Protein AF-A0A7M3ZQE1-F1 (afdb_monomer_lite)

Sequence (105 aa):
MDETTLRAAMAAGSGTNQSATQPSWDTSHKEIPGLDQARPVSTPNMVDKGRFRFEYDPTREAKERREQVQQAILCPACGVALGIPDVRPIKVTCPACLFETTYTN

pLDDT: mean 75.22, std 12.41, range [44.94, 92.62]

Structure (mmCIF, N/CA/C/O backbone):
data_AF-A0A7M3ZQE1-F1
#
_entry.id   AF-A0A7M3ZQE1-F1
#
loop_
_atom_site.group_PDB
_atom_site.id
_atom_site.type_symbol
_atom_site.label_atom_id
_atom_site.label_alt_id
_atom_site.label_comp_id
_atom_site.label_asym_id
_atom_site.label_entity_id
_atom_site.label_seq_id
_atom_site.pdbx_PDB_ins_code
_atom_site.Cartn_x
_atom_site.Cartn_y
_atom_site.Cartn_z
_atom_site.occupancy
_atom_site.B_iso_or_equiv
_atom_site.auth_seq_id
_atom_site.auth_comp_id
_atom_site.auth_asym_id
_atom_site.auth_atom_id
_atom_site.pdbx_PDB_model_num
ATOM 1 N N . MET A 1 1 ? 73.431 -18.444 -26.270 1.00 50.62 1 MET A N 1
ATOM 2 C CA . MET A 1 1 ? 71.977 -18.247 -26.102 1.00 50.62 1 MET A CA 1
ATOM 3 C C . MET A 1 1 ? 71.791 -16.766 -25.847 1.00 50.62 1 MET A C 1
ATOM 5 O O . MET A 1 1 ? 72.127 -16.314 -24.764 1.00 50.62 1 MET A O 1
ATOM 9 N N . ASP A 1 2 ? 71.455 -16.017 -26.892 1.00 61.69 2 ASP A N 1
ATOM 10 C CA . ASP A 1 2 ? 71.486 -14.553 -26.904 1.00 61.69 2 ASP A CA 1
ATOM 11 C C . ASP A 1 2 ? 70.156 -13.971 -26.383 1.00 61.69 2 ASP A C 1
ATOM 13 O O . ASP A 1 2 ? 69.083 -14.460 -26.745 1.00 61.69 2 ASP A O 1
ATOM 17 N N . GLU A 1 3 ? 70.224 -12.959 -25.508 1.00 61.22 3 GLU A N 1
ATOM 18 C CA . GLU A 1 3 ? 69.077 -12.301 -24.848 1.00 61.22 3 GLU A CA 1
ATOM 19 C C . GLU A 1 3 ? 68.049 -11.762 -25.861 1.00 61.22 3 GLU A C 1
ATOM 21 O O . GLU A 1 3 ? 66.841 -11.734 -25.597 1.00 61.22 3 GLU A O 1
ATOM 26 N N . THR A 1 4 ? 68.514 -11.406 -27.060 1.00 71.38 4 THR A N 1
ATOM 27 C CA . THR A 1 4 ? 67.689 -10.883 -28.152 1.00 71.38 4 THR A CA 1
ATOM 28 C C . THR A 1 4 ? 66.710 -11.934 -28.681 1.00 71.38 4 THR A C 1
ATOM 30 O O . THR A 1 4 ? 65.571 -11.612 -29.027 1.00 71.38 4 THR A O 1
ATOM 33 N N . THR A 1 5 ? 67.092 -13.215 -28.651 1.00 71.25 5 THR A N 1
ATOM 34 C CA . THR A 1 5 ? 66.216 -14.328 -29.041 1.00 71.25 5 THR A CA 1
ATOM 35 C C . THR A 1 5 ? 65.088 -14.547 -28.026 1.00 71.25 5 THR A C 1
ATOM 37 O O . THR A 1 5 ? 63.977 -14.911 -28.412 1.00 71.25 5 THR A O 1
ATOM 40 N N . LEU A 1 6 ? 65.324 -14.272 -26.736 1.00 68.62 6 LEU A N 1
ATOM 41 C CA . LEU A 1 6 ? 64.308 -14.437 -25.690 1.00 68.62 6 LEU A CA 1
ATOM 42 C C . LEU A 1 6 ? 63.230 -13.338 -25.744 1.00 68.62 6 LEU A C 1
ATOM 44 O O . LEU A 1 6 ? 62.053 -13.616 -25.519 1.00 68.62 6 LEU A O 1
ATOM 48 N N . ARG A 1 7 ? 63.606 -12.099 -26.095 1.00 68.06 7 ARG A N 1
ATOM 49 C CA . ARG A 1 7 ? 62.649 -10.989 -26.281 1.00 68.06 7 ARG A CA 1
ATOM 50 C C . ARG A 1 7 ? 61.784 -11.147 -27.534 1.00 68.06 7 ARG A C 1
ATOM 52 O O . ARG A 1 7 ? 60.600 -10.819 -27.486 1.00 68.06 7 ARG A O 1
ATOM 59 N N . ALA A 1 8 ? 62.330 -11.694 -28.622 1.00 63.25 8 ALA A N 1
ATOM 60 C CA . ALA A 1 8 ? 61.563 -11.956 -29.843 1.00 63.25 8 ALA A CA 1
ATOM 61 C C . ALA A 1 8 ? 60.448 -12.999 -29.624 1.00 63.25 8 ALA A C 1
ATOM 63 O O . ALA A 1 8 ? 59.352 -12.859 -30.165 1.00 63.25 8 ALA A O 1
ATOM 64 N N . ALA A 1 9 ? 60.689 -13.996 -28.765 1.00 62.31 9 ALA A N 1
ATOM 65 C CA . ALA A 1 9 ? 59.695 -15.013 -28.429 1.00 62.31 9 ALA A CA 1
ATOM 66 C C . ALA A 1 9 ? 58.502 -14.460 -27.621 1.00 62.31 9 ALA A C 1
ATOM 68 O O . ALA A 1 9 ? 57.393 -14.969 -27.764 1.00 62.31 9 ALA A O 1
ATOM 69 N N . MET A 1 10 ? 58.688 -13.401 -26.818 1.00 62.75 10 MET A N 1
ATOM 70 C CA . MET A 1 10 ? 57.590 -12.781 -26.054 1.00 62.75 10 MET A CA 1
ATOM 71 C C . MET A 1 10 ? 56.762 -11.774 -26.870 1.00 62.75 10 MET A C 1
ATOM 73 O O . MET A 1 10 ? 55.601 -11.545 -26.545 1.00 62.75 10 MET A O 1
ATOM 77 N N . ALA A 1 11 ? 57.314 -11.201 -27.946 1.00 61.03 11 ALA A N 1
ATOM 78 C CA . ALA A 1 11 ? 56.581 -10.292 -28.836 1.00 61.03 11 ALA A CA 1
ATOM 79 C C . ALA A 1 11 ? 55.678 -11.025 -29.851 1.00 61.03 11 ALA A C 1
ATOM 81 O O . ALA A 1 11 ? 54.718 -10.447 -30.351 1.00 61.03 11 ALA A O 1
ATOM 82 N N . ALA A 1 12 ? 55.940 -12.310 -30.122 1.00 52.91 12 ALA A N 1
ATOM 83 C CA . ALA A 1 12 ? 55.106 -13.146 -30.992 1.00 52.91 12 ALA A CA 1
ATOM 84 C C . ALA A 1 12 ? 53.822 -13.666 -30.307 1.00 52.91 12 ALA A C 1
ATOM 86 O O . ALA A 1 12 ? 53.017 -14.355 -30.930 1.00 52.91 12 ALA A O 1
ATOM 87 N N . GLY A 1 13 ? 53.612 -13.329 -29.030 1.00 55.53 13 GLY A N 1
ATOM 88 C CA . GLY A 1 13 ? 52.445 -13.717 -28.244 1.00 55.53 13 GLY A CA 1
ATOM 89 C C . GLY A 1 13 ? 51.379 -12.629 -28.157 1.00 55.53 13 GLY A C 1
ATOM 90 O O . GLY A 1 13 ? 50.941 -12.323 -27.056 1.00 55.53 13 GLY A O 1
ATOM 91 N N . SER A 1 14 ? 50.980 -11.992 -29.261 1.00 55.75 14 SER A N 1
ATOM 92 C CA . SER A 1 14 ? 49.819 -11.082 -29.295 1.00 55.75 14 SER A CA 1
ATOM 93 C C . SER A 1 14 ? 49.357 -10.858 -30.730 1.00 55.75 14 SER A C 1
ATOM 95 O O . SER A 1 14 ? 49.889 -10.014 -31.442 1.00 55.75 14 SER A O 1
ATOM 97 N N . GLY A 1 15 ? 48.369 -11.634 -31.170 1.00 52.84 15 GLY A N 1
ATOM 98 C CA . GLY A 1 15 ? 47.831 -11.467 -32.519 1.00 52.84 15 GLY A CA 1
ATOM 99 C C . GLY A 1 15 ? 46.816 -12.498 -32.989 1.00 52.84 15 GLY A C 1
ATOM 100 O O . GLY A 1 15 ? 46.390 -12.425 -34.132 1.00 52.84 15 GLY A O 1
ATOM 101 N N . THR A 1 16 ? 46.371 -13.435 -32.155 1.00 44.94 16 THR A N 1
ATOM 102 C CA . THR A 1 16 ? 45.058 -14.036 -32.389 1.00 44.94 16 THR A CA 1
ATOM 103 C C . THR A 1 16 ? 44.043 -13.123 -31.732 1.00 44.94 16 THR A C 1
ATOM 105 O O . THR A 1 16 ? 43.939 -13.107 -30.504 1.00 44.94 16 THR A O 1
ATOM 108 N N . ASN A 1 17 ? 43.308 -12.367 -32.553 1.00 54.97 17 ASN A N 1
ATOM 109 C CA . ASN A 1 17 ? 41.933 -11.991 -32.253 1.00 54.97 17 ASN A CA 1
ATOM 110 C C . ASN A 1 17 ? 41.221 -13.290 -31.874 1.00 54.97 17 ASN A C 1
ATOM 112 O O . ASN A 1 17 ? 40.709 -14.014 -32.725 1.00 54.97 17 ASN A O 1
ATOM 116 N N . GLN A 1 18 ? 41.270 -13.631 -30.590 1.00 47.09 18 GLN A N 1
ATOM 117 C CA . GLN A 1 18 ? 40.356 -14.587 -30.017 1.00 47.09 18 GLN A CA 1
ATOM 118 C C . GLN A 1 18 ? 39.033 -13.839 -30.010 1.00 47.09 18 GLN A C 1
ATOM 120 O O . GLN A 1 18 ? 38.670 -13.176 -29.042 1.00 47.09 18 GLN A O 1
ATOM 125 N N . SER A 1 19 ? 38.339 -13.893 -31.148 1.00 50.34 19 SER A N 1
ATOM 126 C CA . SER A 1 19 ? 36.892 -13.924 -31.143 1.00 50.34 19 SER A CA 1
ATOM 127 C C . SER A 1 19 ? 36.553 -15.016 -30.145 1.00 50.34 19 SER A C 1
ATOM 129 O O . SER A 1 19 ? 36.651 -16.202 -30.451 1.00 50.34 19 SER A O 1
ATOM 131 N N . ALA A 1 20 ? 36.313 -14.611 -28.899 1.00 52.69 20 ALA A N 1
ATOM 132 C CA . ALA A 1 20 ? 35.778 -15.494 -27.900 1.00 52.69 20 ALA A CA 1
ATOM 133 C C . ALA A 1 20 ? 34.508 -16.036 -28.542 1.00 52.69 20 ALA A C 1
ATOM 135 O O . ALA A 1 20 ? 33.572 -15.275 -28.794 1.00 52.69 20 ALA A O 1
ATOM 136 N N . THR A 1 21 ? 34.520 -17.319 -28.898 1.00 56.84 21 THR A N 1
ATOM 137 C CA . THR A 1 21 ? 33.313 -18.063 -29.218 1.00 56.84 21 THR A CA 1
ATOM 138 C C . THR A 1 21 ? 32.479 -18.010 -27.952 1.00 56.84 21 THR A C 1
ATOM 140 O O . THR A 1 21 ? 32.576 -18.873 -27.082 1.00 56.84 21 THR A O 1
ATOM 143 N N . GLN A 1 22 ? 31.718 -16.927 -27.790 1.00 58.91 22 GLN A N 1
ATOM 144 C CA . GLN A 1 22 ? 30.631 -16.910 -26.844 1.00 58.91 22 GLN A CA 1
ATOM 145 C C . GLN A 1 22 ? 29.740 -18.066 -27.292 1.00 58.91 22 GLN A C 1
ATOM 147 O O . GLN A 1 22 ? 29.411 -18.133 -28.482 1.00 58.91 22 GLN A O 1
ATOM 152 N N . PRO A 1 23 ? 29.398 -19.017 -26.410 1.00 60.94 23 PRO A N 1
ATOM 153 C CA . PRO A 1 23 ? 28.366 -19.972 -26.761 1.00 60.94 23 PRO A CA 1
ATOM 154 C C . PRO A 1 23 ? 27.154 -19.146 -27.193 1.00 60.94 23 PRO A C 1
ATOM 156 O O . PRO A 1 23 ? 26.687 -18.293 -26.438 1.00 60.94 23 PRO A O 1
ATOM 159 N N . SER A 1 24 ? 26.707 -19.331 -28.434 1.00 65.88 24 SER A N 1
ATOM 160 C CA . SER A 1 24 ? 25.463 -18.751 -28.929 1.00 65.88 24 SER A CA 1
ATOM 161 C C . SER A 1 24 ? 24.342 -19.481 -28.201 1.00 65.88 24 SER A C 1
ATOM 163 O O . SER A 1 24 ? 23.828 -20.502 -28.648 1.00 65.88 24 SER A O 1
ATOM 165 N N . TRP A 1 25 ? 24.045 -19.028 -26.986 1.00 60.44 25 TRP A N 1
ATOM 166 C CA . TRP A 1 25 ? 22.838 -19.415 -26.285 1.00 60.44 25 TRP A CA 1
ATOM 167 C C . TRP A 1 25 ? 21.708 -18.644 -26.959 1.00 60.44 25 TRP A C 1
ATOM 169 O O . TRP A 1 25 ? 21.288 -17.588 -26.506 1.00 60.44 25 TRP A O 1
ATOM 179 N N . ASP A 1 26 ? 21.256 -19.131 -28.109 1.00 66.44 26 ASP A N 1
ATOM 180 C CA . ASP A 1 26 ? 20.024 -18.624 -28.688 1.00 66.44 26 ASP A CA 1
ATOM 181 C C . ASP A 1 26 ? 18.871 -19.075 -27.777 1.00 66.44 26 ASP A C 1
ATOM 183 O O . ASP A 1 26 ? 18.371 -20.196 -27.833 1.00 66.44 26 ASP A O 1
ATOM 187 N N . THR A 1 27 ? 18.506 -18.220 -26.822 1.00 68.81 27 THR A N 1
ATOM 188 C CA . THR A 1 27 ? 17.333 -18.432 -25.966 1.00 68.81 27 THR A CA 1
ATOM 189 C C . THR A 1 27 ? 16.041 -18.030 -26.658 1.00 68.81 27 THR A C 1
ATOM 191 O O . THR A 1 27 ? 14.998 -18.071 -26.014 1.00 68.81 27 THR A O 1
ATOM 194 N N . SER A 1 28 ? 16.073 -17.649 -27.941 1.00 70.19 28 SER A N 1
ATOM 195 C CA . SER A 1 28 ? 14.873 -17.237 -28.672 1.00 70.19 28 SER A CA 1
ATOM 196 C C . SER A 1 28 ? 13.869 -18.391 -28.787 1.00 70.19 28 SER A C 1
ATOM 198 O O . SER A 1 28 ? 12.666 -18.168 -28.781 1.00 70.19 28 SER A O 1
ATOM 200 N N . HIS A 1 29 ? 14.357 -19.635 -28.793 1.00 69.19 29 HIS A N 1
ATOM 201 C CA . HIS A 1 29 ? 13.548 -20.861 -28.805 1.00 69.19 29 HIS A CA 1
ATOM 202 C C . HIS A 1 29 ? 13.457 -21.565 -27.441 1.00 69.19 29 HIS A C 1
ATOM 204 O O . HIS A 1 29 ? 12.930 -22.674 -27.344 1.00 69.19 29 HIS A O 1
ATOM 210 N N . LYS A 1 30 ? 13.958 -20.946 -26.364 1.00 71.88 30 LYS A N 1
ATOM 211 C CA . LYS A 1 30 ? 13.813 -21.502 -25.019 1.00 71.88 30 LYS A CA 1
ATOM 212 C C . LYS A 1 30 ? 12.493 -21.033 -24.424 1.00 71.88 30 LYS A C 1
ATOM 214 O O . LYS A 1 30 ? 12.419 -19.981 -23.797 1.00 71.88 30 LYS A O 1
ATOM 219 N N . GLU A 1 31 ? 11.456 -21.836 -24.622 1.00 69.56 31 GLU A N 1
ATOM 220 C CA . GLU A 1 31 ? 10.173 -21.638 -23.957 1.00 69.56 31 GLU A CA 1
ATOM 221 C C . GLU A 1 31 ? 10.378 -21.793 -22.445 1.00 69.56 31 GLU A C 1
ATOM 223 O O . GLU A 1 31 ? 10.763 -22.858 -21.961 1.00 69.56 31 GLU A O 1
ATOM 228 N N . ILE A 1 32 ? 10.203 -20.699 -21.701 1.00 69.94 32 ILE A N 1
ATOM 229 C CA . ILE A 1 32 ? 10.232 -20.708 -20.239 1.00 69.94 32 ILE A CA 1
ATOM 230 C C . ILE A 1 32 ? 8.819 -21.097 -19.788 1.00 69.94 32 ILE A C 1
ATOM 232 O O . ILE A 1 32 ? 7.897 -20.291 -19.962 1.00 69.94 32 ILE A O 1
ATOM 236 N N . PRO A 1 33 ? 8.608 -22.299 -19.218 1.00 70.06 33 PRO A N 1
ATOM 237 C CA . PRO A 1 33 ? 7.288 -22.705 -18.757 1.00 70.06 33 PRO A CA 1
ATOM 238 C C . PRO A 1 33 ? 6.787 -21.713 -17.700 1.00 70.06 33 PRO A C 1
ATOM 240 O O . PRO A 1 33 ? 7.457 -21.494 -16.691 1.00 70.06 33 PRO A O 1
ATOM 243 N N . GLY A 1 34 ? 5.627 -21.097 -17.940 1.00 64.25 34 GLY A N 1
ATOM 244 C CA . GLY A 1 34 ? 5.000 -20.153 -17.008 1.00 64.25 34 GLY A CA 1
ATOM 245 C C . GLY A 1 34 ? 5.333 -18.673 -17.218 1.00 64.25 34 GLY A C 1
ATOM 246 O O . GLY A 1 34 ? 4.885 -17.850 -16.423 1.00 64.25 34 GLY A O 1
ATOM 247 N N . LEU A 1 35 ? 6.062 -18.298 -18.278 1.00 65.00 35 LEU A N 1
ATOM 248 C CA . LEU A 1 35 ? 6.269 -16.880 -18.604 1.00 65.00 35 LEU A CA 1
ATOM 249 C C . LEU A 1 35 ? 4.970 -16.187 -19.056 1.00 65.00 35 LEU A C 1
ATOM 251 O O . LEU A 1 35 ? 4.789 -15.009 -18.772 1.00 65.00 35 LEU A O 1
ATOM 255 N N . ASP A 1 36 ? 4.041 -16.915 -19.686 1.00 64.25 36 ASP A N 1
ATOM 256 C CA . ASP A 1 36 ? 2.704 -16.393 -20.025 1.00 64.25 36 ASP A CA 1
ATOM 257 C C . ASP A 1 36 ? 1.843 -16.141 -18.769 1.00 64.25 36 ASP A C 1
ATOM 259 O O . ASP A 1 36 ? 1.057 -15.200 -18.712 1.00 64.25 36 ASP A O 1
ATOM 263 N N . GLN A 1 37 ? 2.058 -16.948 -17.726 1.00 64.50 37 GLN A N 1
ATOM 264 C CA . GLN A 1 37 ? 1.402 -16.832 -16.422 1.00 64.50 37 GLN A CA 1
ATOM 265 C C . GLN A 1 37 ? 2.072 -15.800 -15.508 1.00 64.50 37 GLN A C 1
ATOM 267 O O . GLN A 1 37 ? 1.564 -15.523 -14.414 1.00 64.50 37 GLN A O 1
ATOM 272 N N . ALA A 1 38 ? 3.213 -15.234 -15.914 1.00 60.47 38 ALA A N 1
ATOM 273 C CA . ALA A 1 38 ? 3.885 -14.199 -15.152 1.00 60.47 38 ALA A CA 1
ATOM 274 C C . ALA A 1 38 ? 3.004 -12.945 -15.148 1.00 60.47 38 ALA A C 1
ATOM 276 O O . ALA A 1 38 ? 2.914 -12.201 -16.125 1.00 60.47 38 ALA A O 1
ATOM 277 N N . ARG A 1 39 ? 2.317 -12.716 -14.025 1.00 62.16 39 ARG A N 1
ATOM 278 C CA . ARG A 1 39 ? 1.464 -11.540 -13.858 1.00 62.16 39 ARG A CA 1
ATOM 279 C C . ARG A 1 39 ? 2.323 -10.280 -13.987 1.00 62.16 39 ARG A C 1
ATOM 281 O O . ARG A 1 39 ? 3.359 -10.192 -13.320 1.00 62.16 39 ARG A O 1
ATOM 288 N N . PRO A 1 40 ? 1.912 -9.293 -14.801 1.00 64.50 40 PRO A N 1
ATOM 289 C CA . PRO A 1 40 ? 2.650 -8.048 -14.903 1.00 64.50 40 PRO A CA 1
ATOM 290 C C . PRO A 1 40 ? 2.694 -7.387 -13.525 1.00 64.50 40 PRO A C 1
ATOM 292 O O . PRO A 1 40 ? 1.690 -7.371 -12.809 1.00 64.50 40 PRO A O 1
ATOM 295 N N . VAL A 1 41 ? 3.837 -6.790 -13.175 1.00 63.44 41 VAL A N 1
ATOM 296 C CA . VAL A 1 41 ? 4.050 -6.078 -11.896 1.00 63.44 41 VAL A CA 1
ATOM 297 C C . VAL A 1 41 ? 2.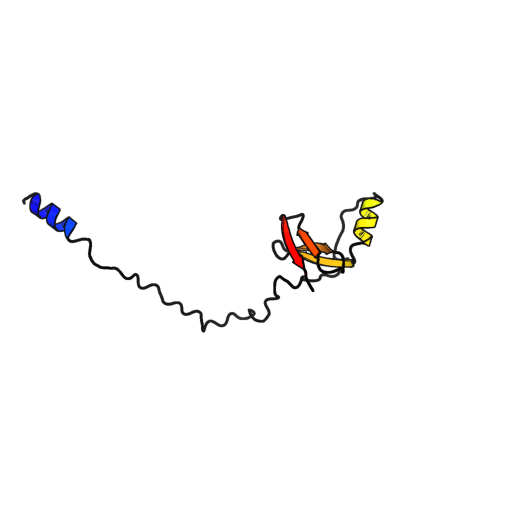984 -4.995 -11.658 1.00 63.44 41 VAL A C 1
ATOM 299 O O . VAL A 1 41 ? 2.668 -4.666 -10.520 1.00 63.44 41 VAL A O 1
ATOM 302 N N . SER A 1 42 ? 2.378 -4.487 -12.735 1.00 65.12 42 SER A N 1
ATOM 303 C CA . SER A 1 42 ? 1.276 -3.520 -12.704 1.00 65.12 42 SER A CA 1
ATOM 304 C C . SER A 1 42 ? -0.035 -4.081 -12.123 1.00 65.12 42 SER A C 1
ATOM 306 O O . SER A 1 42 ? -0.871 -3.307 -11.667 1.00 65.12 42 SER A O 1
ATOM 308 N N . THR A 1 43 ? -0.219 -5.406 -12.081 1.00 70.00 43 THR A N 1
ATOM 309 C CA . THR A 1 43 ? -1.379 -6.040 -11.435 1.00 70.00 43 THR A CA 1
ATOM 310 C C . THR A 1 43 ? -1.019 -6.519 -10.028 1.00 70.00 43 THR A C 1
ATOM 312 O O . THR A 1 43 ? -0.218 -7.447 -9.889 1.00 70.00 43 THR A O 1
ATOM 315 N N . PRO A 1 44 ? -1.607 -5.946 -8.964 1.00 71.88 44 PRO A N 1
ATOM 316 C CA . PRO A 1 44 ? -1.283 -6.376 -7.617 1.00 71.88 44 PRO A CA 1
ATOM 317 C C . PRO A 1 44 ? -1.777 -7.796 -7.353 1.00 71.88 44 PRO A C 1
ATOM 319 O O . PRO A 1 44 ? -2.853 -8.217 -7.801 1.00 71.88 44 PRO A O 1
ATOM 322 N N . ASN A 1 45 ? -1.004 -8.539 -6.565 1.00 80.50 45 ASN A N 1
ATOM 323 C CA . ASN A 1 45 ? -1.434 -9.837 -6.080 1.00 80.50 45 ASN A CA 1
ATOM 324 C C . ASN A 1 45 ? -2.378 -9.659 -4.886 1.00 80.50 45 ASN A C 1
ATOM 326 O O . ASN A 1 45 ? -1.916 -9.418 -3.773 1.00 80.50 45 ASN A O 1
ATOM 330 N N . MET A 1 46 ? -3.686 -9.714 -5.146 1.00 80.50 46 MET A N 1
ATOM 331 C CA . MET A 1 46 ? -4.733 -9.572 -4.136 1.00 80.50 46 MET A CA 1
ATOM 332 C C . MET A 1 46 ? -4.712 -10.750 -3.160 1.00 80.50 46 MET A C 1
ATOM 334 O O . MET A 1 46 ? -4.644 -11.909 -3.566 1.00 80.50 46 MET A O 1
ATOM 338 N N . VAL A 1 47 ? -4.816 -10.445 -1.872 1.00 82.56 47 VAL A N 1
ATOM 339 C CA . VAL A 1 47 ? -4.956 -11.429 -0.799 1.00 82.56 47 VAL A CA 1
ATOM 340 C C . VAL A 1 47 ? -6.228 -11.175 -0.008 1.00 82.56 47 VAL A C 1
ATOM 342 O O . VAL A 1 47 ? -6.747 -10.059 0.037 1.00 82.56 47 VAL A O 1
ATOM 345 N N . ASP A 1 48 ? -6.730 -12.231 0.628 1.00 81.19 48 ASP A N 1
ATOM 346 C CA . ASP A 1 48 ? -7.903 -12.139 1.486 1.00 81.19 48 ASP A CA 1
ATOM 347 C C . ASP A 1 48 ? -7.677 -11.124 2.618 1.00 81.19 48 ASP A C 1
ATOM 349 O O . ASP A 1 48 ? -6.705 -11.199 3.378 1.00 81.19 48 ASP A O 1
ATOM 353 N N . LYS A 1 49 ? -8.602 -10.172 2.746 1.00 77.44 49 LYS A N 1
ATOM 354 C CA . LYS A 1 49 ? -8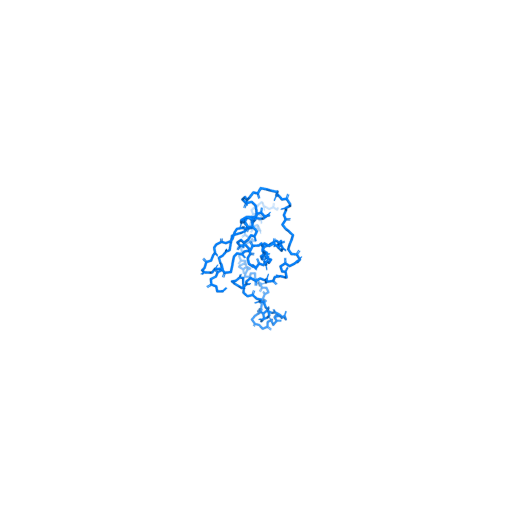.510 -9.088 3.727 1.00 77.44 49 LYS A CA 1
ATOM 355 C C . LYS A 1 49 ? -8.534 -9.605 5.170 1.00 77.44 49 LYS A C 1
ATOM 357 O O . LYS A 1 49 ? -7.898 -9.005 6.029 1.00 77.44 49 LYS A O 1
ATOM 362 N N . GLY A 1 50 ? -9.205 -10.727 5.449 1.00 75.75 50 GLY A N 1
ATOM 363 C CA . GLY A 1 50 ? -9.250 -11.345 6.780 1.00 75.75 50 GLY A CA 1
ATOM 364 C C . GLY A 1 50 ? -7.923 -11.985 7.211 1.00 75.75 50 GLY A C 1
ATOM 365 O O . GLY A 1 50 ? -7.662 -12.168 8.411 1.00 75.75 50 GLY A O 1
ATOM 366 N N . ARG A 1 51 ? -7.052 -12.297 6.244 1.00 76.69 51 ARG A N 1
ATOM 367 C CA . ARG A 1 51 ? -5.677 -12.758 6.489 1.00 76.69 51 ARG A CA 1
ATOM 368 C C . ARG A 1 51 ? -4.721 -11.600 6.760 1.00 76.69 51 ARG A C 1
ATOM 370 O O . ARG A 1 51 ? -3.718 -11.819 7.438 1.00 76.69 51 ARG A O 1
ATOM 377 N N . PHE A 1 52 ? -5.037 -10.387 6.304 1.00 80.94 52 PHE A N 1
ATOM 378 C CA . PHE A 1 52 ? -4.238 -9.204 6.598 1.00 80.94 52 PHE A CA 1
ATOM 379 C C . PHE A 1 52 ? -4.455 -8.744 8.043 1.00 80.94 52 PHE A C 1
ATOM 381 O O . PHE A 1 52 ? -5.569 -8.436 8.467 1.00 80.94 52 PHE A O 1
ATOM 388 N N . ARG A 1 53 ? -3.372 -8.730 8.823 1.00 81.50 53 ARG A N 1
ATOM 389 C CA . ARG A 1 53 ? -3.384 -8.309 10.223 1.00 81.50 53 ARG A CA 1
ATOM 390 C C . ARG A 1 53 ? -2.757 -6.932 10.319 1.00 81.50 53 ARG A C 1
ATOM 392 O O . ARG A 1 53 ? -1.599 -6.747 9.966 1.00 81.50 53 ARG A O 1
ATOM 399 N N . PHE A 1 54 ? -3.541 -5.984 10.805 1.00 81.56 54 PHE A N 1
ATOM 400 C CA . PHE A 1 54 ? -3.030 -4.680 11.183 1.00 81.56 54 PHE A CA 1
ATOM 401 C C . PHE A 1 54 ? -2.371 -4.781 12.550 1.00 81.56 54 PHE A C 1
ATOM 403 O O . PHE A 1 54 ? -2.862 -5.503 13.422 1.00 81.56 54 PHE A O 1
ATOM 410 N N . GLU A 1 55 ? -1.307 -4.014 12.749 1.00 82.62 55 GLU A N 1
ATOM 411 C CA . GLU A 1 55 ? -0.770 -3.805 14.085 1.00 82.62 55 GLU A CA 1
ATOM 412 C C . GLU A 1 55 ? -1.861 -3.207 14.979 1.00 82.62 55 GLU A C 1
ATOM 414 O O . GLU A 1 55 ? -2.609 -2.309 14.560 1.00 82.62 55 GLU A O 1
ATOM 419 N N . TYR A 1 56 ? -2.010 -3.769 16.179 1.00 80.75 56 TYR A N 1
ATOM 420 C CA . TYR A 1 56 ? -2.986 -3.281 17.136 1.00 80.75 56 TYR A CA 1
ATOM 421 C C . TYR A 1 56 ? -2.508 -1.940 17.682 1.00 80.75 56 TYR A C 1
ATOM 423 O O . TYR A 1 56 ? -1.523 -1.845 18.402 1.00 80.75 56 TYR A O 1
ATOM 431 N N . ASP A 1 57 ? -3.264 -0.918 17.326 1.00 85.12 57 ASP A N 1
ATOM 432 C CA . ASP A 1 57 ? -3.071 0.462 17.730 1.00 85.12 57 ASP A CA 1
ATOM 433 C C . ASP A 1 57 ? -4.463 1.027 18.063 1.00 85.12 57 ASP A C 1
ATOM 435 O O . ASP A 1 57 ? -5.354 0.984 17.194 1.00 85.12 57 ASP A O 1
ATOM 439 N N . PRO A 1 58 ? -4.697 1.441 19.321 1.00 86.25 58 PRO A N 1
ATOM 440 C CA . PRO A 1 58 ? -6.003 1.878 19.803 1.00 86.25 58 PRO A CA 1
ATOM 441 C C . PRO A 1 58 ? -6.308 3.349 19.480 1.00 86.25 58 PRO A C 1
ATOM 443 O O . PRO A 1 58 ? -7.362 3.847 19.878 1.00 86.25 58 PRO A O 1
ATOM 446 N N . THR A 1 59 ? -5.415 4.067 18.790 1.00 92.62 59 THR A N 1
ATOM 447 C CA . THR A 1 59 ? -5.660 5.465 18.423 1.00 92.62 59 THR A CA 1
ATOM 448 C C . THR A 1 59 ? -6.765 5.576 17.372 1.00 92.62 59 THR A C 1
ATOM 450 O O . THR A 1 59 ? -7.001 4.675 16.558 1.00 92.62 59 THR A O 1
ATOM 453 N N . ARG A 1 60 ? -7.460 6.719 17.371 1.00 88.19 60 ARG A N 1
ATOM 454 C CA . ARG A 1 60 ? -8.502 7.011 16.375 1.00 88.19 60 ARG A CA 1
ATOM 455 C C . ARG A 1 60 ? -7.931 7.055 14.957 1.00 88.19 60 ARG A C 1
ATOM 457 O O . ARG A 1 60 ? -8.522 6.475 14.054 1.00 88.19 60 ARG A O 1
ATOM 464 N N . GLU A 1 61 ? -6.736 7.613 14.800 1.00 85.75 61 GLU A N 1
ATOM 465 C CA . GLU A 1 61 ? -6.038 7.704 13.515 1.00 85.75 61 GLU A CA 1
ATOM 466 C C . GLU A 1 61 ? -5.708 6.324 12.928 1.00 85.75 61 GLU A C 1
ATOM 468 O O . GLU A 1 61 ? -5.810 6.103 11.720 1.00 85.75 61 GLU A O 1
ATOM 473 N N . ALA A 1 62 ? -5.315 5.356 13.764 1.00 82.88 62 ALA A N 1
ATOM 474 C CA . ALA A 1 62 ? -5.103 3.988 13.301 1.00 82.88 62 ALA A CA 1
ATOM 475 C C . ALA A 1 62 ? -6.409 3.328 12.850 1.00 82.88 62 ALA A C 1
ATOM 477 O O . ALA A 1 62 ? -6.406 2.585 11.868 1.00 82.88 62 ALA A O 1
ATOM 478 N N . LYS A 1 63 ? -7.529 3.612 13.524 1.00 84.75 63 LYS A N 1
ATOM 479 C CA . LYS A 1 63 ? -8.851 3.148 13.091 1.00 84.75 63 LYS A CA 1
ATOM 480 C C . LYS A 1 63 ? -9.205 3.713 11.710 1.00 84.75 63 LYS A C 1
ATOM 482 O O . LYS A 1 63 ? -9.502 2.927 10.817 1.00 84.75 63 LYS A O 1
ATOM 487 N N . GLU A 1 64 ? -9.048 5.020 11.511 1.00 86.19 64 GLU A N 1
ATOM 488 C CA . GLU A 1 64 ? -9.329 5.688 10.232 1.00 86.19 64 GLU A CA 1
ATOM 489 C C . GLU A 1 64 ? -8.476 5.117 9.088 1.00 86.19 64 GLU A C 1
ATOM 491 O O . GLU A 1 64 ? -8.988 4.822 8.007 1.00 86.19 64 GLU A O 1
ATOM 496 N N . ARG A 1 65 ? -7.184 4.854 9.335 1.00 83.75 65 ARG A N 1
ATOM 497 C CA . ARG A 1 65 ? -6.306 4.194 8.354 1.00 83.75 65 ARG A CA 1
ATOM 498 C C . ARG A 1 65 ? -6.778 2.784 8.000 1.00 83.75 65 ARG A C 1
ATOM 500 O O . ARG A 1 65 ? -6.762 2.416 6.829 1.00 83.75 65 ARG A O 1
ATOM 507 N N . ARG A 1 66 ? -7.224 1.990 8.980 1.00 82.06 66 ARG A N 1
ATOM 508 C CA . ARG A 1 66 ? -7.787 0.647 8.730 1.00 82.06 66 ARG A CA 1
ATOM 509 C C . ARG A 1 66 ? -9.093 0.711 7.937 1.00 82.06 66 ARG A C 1
ATOM 511 O O . ARG A 1 66 ? -9.331 -0.164 7.111 1.00 82.06 66 ARG A O 1
ATOM 518 N N . GLU A 1 67 ? -9.916 1.731 8.175 1.00 84.25 67 GLU A N 1
ATOM 519 C CA . GLU A 1 67 ? -11.175 1.967 7.454 1.00 84.25 67 GLU A CA 1
ATOM 520 C C . GLU A 1 67 ? -10.930 2.335 5.981 1.00 84.25 67 GLU A C 1
ATOM 522 O O . GLU A 1 67 ? -11.676 1.896 5.106 1.00 84.25 67 GLU A O 1
ATOM 527 N N . GLN A 1 68 ? -9.848 3.063 5.685 1.00 84.19 68 GLN A N 1
ATOM 528 C CA . GLN A 1 68 ? -9.438 3.391 4.313 1.00 84.19 68 GLN A CA 1
ATOM 529 C C . GLN A 1 68 ? -8.866 2.192 3.538 1.00 84.19 68 GLN A C 1
ATOM 531 O O . GLN A 1 68 ? -8.870 2.196 2.306 1.00 84.19 68 GLN A O 1
ATOM 536 N N . VAL A 1 69 ? -8.400 1.144 4.225 1.00 85.81 69 VAL A N 1
ATOM 537 C CA . VAL A 1 69 ? -7.933 -0.082 3.569 1.00 85.81 69 VAL A CA 1
ATOM 538 C C . VAL A 1 69 ? -9.126 -0.916 3.113 1.00 85.81 69 VAL A C 1
ATOM 540 O O . VAL A 1 69 ? -9.832 -1.543 3.910 1.00 85.81 69 VAL A O 1
ATOM 543 N N . GLN A 1 70 ? -9.322 -0.983 1.800 1.00 83.38 70 GLN A N 1
ATOM 544 C CA . GLN A 1 70 ? -10.380 -1.786 1.188 1.00 83.38 70 GLN A CA 1
ATOM 545 C C . GLN A 1 70 ? -9.870 -3.145 0.713 1.00 83.38 70 GLN A C 1
ATOM 547 O O . GLN A 1 70 ? -10.594 -4.131 0.836 1.00 83.38 70 GLN A O 1
ATOM 552 N N . GLN A 1 71 ? -8.613 -3.218 0.274 1.00 82.94 71 GLN A N 1
ATOM 553 C CA . GLN A 1 71 ? -7.984 -4.419 -0.266 1.00 82.94 71 GLN A CA 1
ATOM 554 C C . GLN A 1 71 ? -6.662 -4.715 0.438 1.00 82.94 71 GLN A C 1
ATOM 556 O O . GLN A 1 71 ? -6.008 -3.820 0.972 1.00 82.94 71 GLN A O 1
ATOM 561 N N . ALA A 1 72 ? -6.251 -5.979 0.415 1.00 87.75 72 ALA A N 1
ATOM 562 C CA . ALA A 1 72 ? -4.918 -6.388 0.822 1.00 87.75 72 ALA A CA 1
ATOM 563 C C . ALA A 1 72 ? -4.177 -6.948 -0.397 1.00 87.75 72 ALA A C 1
ATOM 565 O O . ALA A 1 72 ? -4.748 -7.707 -1.180 1.00 87.75 72 ALA A O 1
ATOM 566 N N . ILE A 1 73 ? -2.916 -6.561 -0.575 1.00 87.81 73 ILE A N 1
ATOM 567 C CA . ILE A 1 73 ? -2.060 -7.002 -1.682 1.00 87.81 73 ILE A CA 1
ATOM 568 C C . ILE A 1 73 ? -0.708 -7.482 -1.165 1.00 87.81 73 ILE A C 1
ATOM 570 O O . ILE A 1 73 ? -0.298 -7.087 -0.080 1.00 87.81 73 ILE A O 1
ATOM 574 N N . LEU A 1 74 ? 0.022 -8.285 -1.935 1.00 88.50 74 LEU A N 1
ATOM 575 C CA . LEU A 1 74 ? 1.424 -8.587 -1.634 1.00 88.50 74 LEU A CA 1
ATOM 576 C C . LEU A 1 74 ? 2.358 -7.595 -2.323 1.00 88.50 74 LEU A C 1
ATOM 578 O O . LEU A 1 74 ? 2.191 -7.280 -3.502 1.00 88.50 74 LEU A O 1
ATOM 582 N N . CYS A 1 75 ? 3.379 -7.140 -1.599 1.00 86.62 75 CYS A N 1
ATOM 583 C CA . CYS A 1 75 ? 4.490 -6.414 -2.195 1.00 86.62 75 CYS A CA 1
ATOM 584 C C . CYS A 1 75 ? 5.206 -7.320 -3.214 1.00 86.62 75 CYS A C 1
ATOM 586 O O . CYS A 1 75 ? 5.630 -8.414 -2.839 1.00 86.62 75 CYS A O 1
ATOM 588 N N . PRO A 1 76 ? 5.416 -6.885 -4.469 1.00 85.25 76 PRO A N 1
ATOM 589 C CA . PRO A 1 76 ? 6.085 -7.710 -5.476 1.00 85.25 76 PRO A CA 1
ATOM 590 C C . PRO A 1 76 ? 7.579 -7.920 -5.183 1.00 85.25 76 PRO A C 1
ATOM 592 O O . PRO A 1 76 ? 8.167 -8.865 -5.692 1.00 85.25 76 PRO A O 1
ATOM 595 N N . ALA A 1 77 ? 8.193 -7.062 -4.359 1.00 87.12 77 ALA A N 1
ATOM 596 C CA . ALA A 1 77 ? 9.615 -7.150 -4.031 1.00 87.12 77 ALA A CA 1
ATOM 597 C C . ALA A 1 77 ? 9.912 -8.066 -2.832 1.00 87.12 77 ALA A C 1
ATOM 599 O O . ALA A 1 77 ? 10.886 -8.809 -2.860 1.00 87.12 77 ALA A O 1
ATOM 600 N N . CYS A 1 78 ? 9.102 -8.012 -1.769 1.00 88.88 78 CYS A N 1
ATOM 601 C CA . CYS A 1 78 ? 9.367 -8.762 -0.531 1.00 88.88 78 CYS A CA 1
ATOM 602 C C . CYS A 1 78 ? 8.233 -9.696 -0.089 1.00 88.88 78 CYS A C 1
ATOM 604 O O . CYS A 1 78 ? 8.379 -10.395 0.909 1.00 88.88 78 CYS A O 1
ATOM 606 N N . GLY A 1 79 ? 7.093 -9.703 -0.784 1.00 87.00 79 GLY A N 1
ATOM 607 C CA . GLY A 1 79 ? 5.964 -10.581 -0.471 1.00 87.00 79 GLY A CA 1
ATOM 608 C C . GLY A 1 79 ? 5.196 -10.228 0.806 1.00 87.00 79 GLY A C 1
ATOM 609 O O . GLY A 1 79 ? 4.300 -10.976 1.185 1.00 87.00 79 GLY A O 1
ATOM 610 N N . VAL A 1 80 ? 5.504 -9.112 1.479 1.00 87.94 80 VAL A N 1
ATOM 611 C CA . VAL A 1 80 ? 4.729 -8.670 2.648 1.00 87.94 80 VAL A CA 1
ATOM 612 C C . VAL A 1 80 ? 3.325 -8.245 2.223 1.00 87.94 80 VAL A C 1
ATOM 614 O O . VAL A 1 80 ? 3.154 -7.611 1.180 1.00 87.94 80 VAL A O 1
ATOM 617 N N . ALA A 1 81 ? 2.320 -8.574 3.031 1.00 88.12 81 ALA A N 1
ATOM 618 C CA . ALA A 1 81 ? 0.966 -8.096 2.804 1.00 88.12 81 ALA A CA 1
ATOM 619 C C . ALA A 1 81 ? 0.862 -6.599 3.145 1.00 88.12 81 ALA A C 1
ATOM 621 O O . ALA A 1 81 ? 1.405 -6.145 4.150 1.00 88.12 81 ALA A O 1
ATOM 622 N N . LEU A 1 82 ? 0.163 -5.839 2.307 1.00 87.06 82 LEU A N 1
ATOM 623 C CA . LEU A 1 82 ? -0.049 -4.401 2.418 1.00 87.06 82 LEU A CA 1
ATOM 624 C C . LEU A 1 82 ? -1.531 -4.099 2.231 1.00 87.06 82 LEU A C 1
ATOM 626 O O . LEU A 1 82 ? -2.146 -4.540 1.261 1.00 87.06 82 LEU A O 1
ATOM 630 N N . GLY A 1 83 ? -2.092 -3.321 3.149 1.00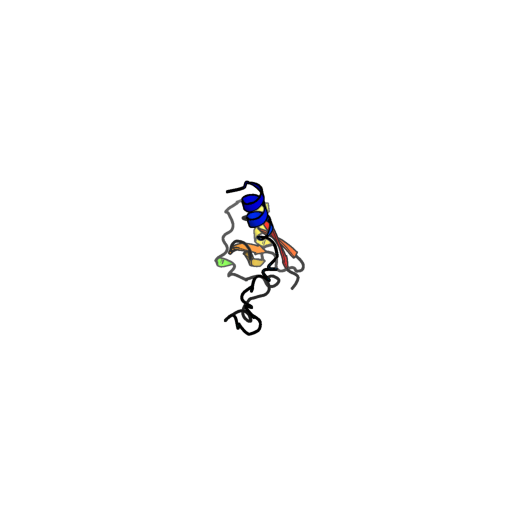 87.56 83 GLY A N 1
ATOM 631 C CA . GLY A 1 83 ? -3.439 -2.789 3.021 1.00 87.56 83 GLY A CA 1
ATOM 632 C C . GLY A 1 83 ? -3.441 -1.556 2.128 1.00 87.56 83 GLY A C 1
ATOM 633 O O . GLY A 1 83 ? -2.743 -0.592 2.433 1.00 87.56 83 GLY A O 1
ATOM 634 N N . ILE A 1 84 ? -4.222 -1.573 1.052 1.00 86.75 84 ILE A N 1
ATOM 635 C CA . ILE A 1 84 ? -4.347 -0.452 0.119 1.00 86.75 84 ILE A CA 1
ATOM 636 C C . ILE A 1 84 ? -5.822 -0.067 -0.093 1.00 86.75 84 ILE A C 1
ATOM 638 O O . ILE A 1 84 ? -6.715 -0.919 0.014 1.00 86.75 84 ILE A O 1
ATOM 642 N N . PRO A 1 85 ? -6.112 1.214 -0.366 1.00 83.81 85 PRO A N 1
ATOM 643 C CA . PRO A 1 85 ? -7.433 1.625 -0.824 1.00 83.81 85 PRO A CA 1
ATOM 644 C C . PRO A 1 85 ? -7.685 1.123 -2.259 1.00 83.81 85 PRO A C 1
ATOM 646 O O . PRO A 1 85 ? -6.745 0.919 -3.027 1.00 83.81 85 PRO A O 1
ATOM 649 N N . ASP A 1 86 ? -8.957 0.932 -2.619 1.00 79.19 86 ASP A N 1
ATOM 650 C CA . ASP A 1 86 ? -9.384 0.487 -3.962 1.00 79.19 86 ASP A CA 1
ATOM 651 C C . ASP A 1 86 ? -9.338 1.615 -5.010 1.00 79.19 86 ASP A C 1
ATOM 653 O O . ASP A 1 86 ? -9.435 1.376 -6.209 1.00 79.19 86 ASP A O 1
ATOM 657 N N . VAL A 1 87 ? -9.144 2.867 -4.578 1.00 79.06 87 VAL A N 1
ATOM 658 C CA . VAL A 1 87 ? -8.989 3.993 -5.503 1.00 79.06 87 VAL A CA 1
ATOM 659 C C . VAL A 1 87 ? -7.691 3.840 -6.303 1.00 79.06 87 VAL A C 1
ATOM 661 O O . VAL A 1 87 ? -6.621 3.620 -5.742 1.00 79.06 87 VAL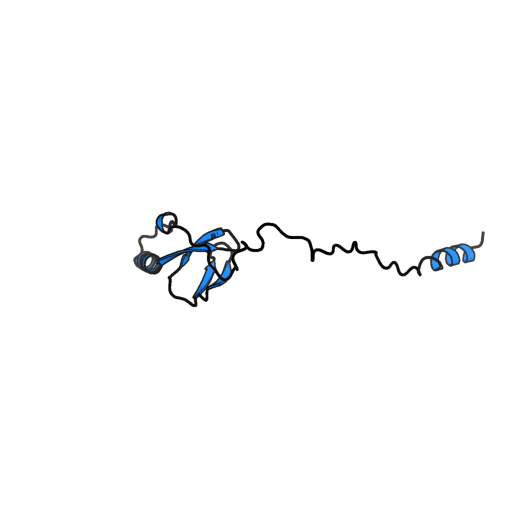 A O 1
ATOM 664 N N . ARG A 1 88 ? -7.784 3.957 -7.628 1.00 79.88 88 ARG A N 1
ATOM 665 C CA . ARG A 1 88 ? -6.662 4.002 -8.579 1.00 79.88 88 ARG A CA 1
ATOM 666 C C . ARG A 1 88 ? -6.713 5.343 -9.326 1.00 79.88 88 ARG A C 1
ATOM 668 O O . ARG A 1 88 ? -7.813 5.865 -9.498 1.00 79.88 88 ARG A O 1
ATOM 675 N N . PRO A 1 89 ? -5.594 5.909 -9.815 1.00 84.62 89 PRO A N 1
ATOM 676 C CA . PRO A 1 89 ? -4.207 5.458 -9.693 1.00 84.62 89 PRO A CA 1
ATOM 677 C C . PRO A 1 89 ? -3.601 5.794 -8.322 1.00 84.62 89 PRO A C 1
ATOM 679 O O . PRO A 1 89 ? -3.782 6.898 -7.813 1.00 84.62 89 PRO A O 1
ATOM 682 N N . ILE A 1 90 ? -2.846 4.859 -7.738 1.00 83.88 90 ILE A N 1
ATOM 683 C CA . ILE A 1 90 ? -2.180 5.066 -6.441 1.00 83.88 90 ILE A CA 1
ATOM 684 C C . ILE A 1 90 ? -0.708 4.701 -6.485 1.00 83.88 90 ILE A C 1
ATOM 686 O O . ILE A 1 90 ? -0.298 3.715 -7.098 1.00 83.88 90 ILE A O 1
ATOM 690 N N . LYS A 1 91 ? 0.070 5.497 -5.758 1.00 87.44 91 LYS A N 1
ATOM 691 C CA . LYS A 1 91 ? 1.464 5.232 -5.442 1.00 87.44 91 LYS A CA 1
ATOM 692 C C . LYS A 1 91 ? 1.526 4.509 -4.100 1.00 87.44 91 LYS A C 1
ATOM 694 O O . LYS A 1 91 ? 1.108 5.058 -3.083 1.00 87.44 91 LYS A O 1
ATOM 699 N N . VAL A 1 92 ? 2.034 3.284 -4.102 1.00 87.31 92 VAL A N 1
ATOM 700 C CA . VAL A 1 92 ? 2.174 2.448 -2.908 1.00 87.31 92 VAL A CA 1
ATOM 701 C C . VAL A 1 92 ? 3.653 2.269 -2.606 1.00 87.31 92 VAL A C 1
ATOM 703 O O . VAL A 1 92 ? 4.421 1.814 -3.453 1.00 87.31 92 VAL A O 1
ATOM 706 N N . THR A 1 93 ? 4.040 2.585 -1.374 1.00 90.12 93 THR A N 1
ATOM 707 C CA . THR A 1 93 ? 5.393 2.351 -0.865 1.00 90.12 93 THR A CA 1
ATOM 708 C C . THR A 1 93 ? 5.331 1.298 0.231 1.00 90.12 93 THR A C 1
ATOM 710 O O . THR A 1 93 ? 4.600 1.441 1.210 1.00 90.12 93 THR A O 1
ATOM 713 N N . CYS A 1 94 ? 6.087 0.217 0.062 1.00 88.50 94 CYS A N 1
ATOM 714 C CA . CYS A 1 94 ? 6.171 -0.850 1.047 1.00 88.50 94 CYS A CA 1
ATOM 715 C C . CYS A 1 94 ? 6.980 -0.389 2.277 1.00 88.50 94 CYS A C 1
ATOM 717 O O . CYS A 1 94 ? 8.159 -0.076 2.123 1.00 88.50 94 CYS A O 1
ATOM 719 N N . PRO A 1 95 ? 6.429 -0.404 3.505 1.00 88.06 95 PRO A N 1
ATOM 720 C CA . PRO A 1 95 ? 7.170 -0.026 4.710 1.00 88.06 95 PRO A CA 1
ATOM 721 C C . PRO A 1 95 ? 8.271 -1.028 5.091 1.00 88.06 95 PRO A C 1
ATOM 723 O O . PRO A 1 95 ? 9.189 -0.665 5.815 1.00 88.06 95 PRO A O 1
ATOM 726 N N . ALA A 1 96 ? 8.204 -2.278 4.615 1.00 88.88 96 ALA A N 1
ATOM 727 C CA . ALA A 1 96 ? 9.180 -3.311 4.970 1.00 88.88 96 ALA A CA 1
ATOM 728 C C . ALA A 1 96 ? 10.461 -3.264 4.120 1.00 88.88 96 ALA A C 1
ATOM 730 O O . ALA A 1 96 ? 11.531 -3.606 4.609 1.00 88.88 96 ALA A O 1
ATOM 731 N N . CYS A 1 97 ? 10.362 -2.877 2.845 1.00 91.38 97 CYS A N 1
ATOM 732 C CA . CYS A 1 97 ? 11.499 -2.895 1.914 1.00 91.38 97 CYS A CA 1
ATOM 733 C C . CYS A 1 97 ? 11.683 -1.598 1.119 1.00 91.38 97 CYS A C 1
ATOM 735 O O . CYS A 1 97 ? 12.564 -1.540 0.267 1.00 91.38 97 CYS A O 1
ATOM 737 N N . LEU A 1 98 ? 10.850 -0.580 1.367 1.00 91.88 98 LEU A N 1
ATOM 738 C CA . LEU A 1 98 ? 10.858 0.716 0.676 1.00 91.88 98 LEU A CA 1
ATOM 739 C C . LEU A 1 98 ? 10.621 0.623 -0.840 1.00 91.88 98 LEU A C 1
ATOM 741 O O . LEU A 1 98 ? 10.832 1.593 -1.562 1.00 91.88 98 LEU A O 1
ATOM 745 N N . PHE A 1 99 ? 10.140 -0.523 -1.330 1.00 90.06 99 PHE A N 1
ATOM 746 C CA . PHE A 1 99 ? 9.796 -0.681 -2.735 1.00 90.06 99 PHE A CA 1
ATOM 747 C C . PHE A 1 99 ? 8.590 0.183 -3.092 1.00 90.06 99 PHE A C 1
ATOM 749 O O . PHE A 1 99 ? 7.553 0.138 -2.423 1.00 90.06 99 PHE A O 1
ATOM 756 N N . GLU A 1 100 ? 8.740 0.940 -4.167 1.00 90.38 100 GLU A N 1
ATOM 757 C CA . GLU A 1 100 ? 7.753 1.880 -4.661 1.00 90.38 100 GLU A CA 1
ATOM 758 C C . GLU A 1 100 ? 7.123 1.337 -5.940 1.00 90.38 100 GLU A C 1
ATOM 760 O O . GLU A 1 100 ? 7.814 0.926 -6.871 1.00 90.38 100 GLU A O 1
ATOM 765 N N . THR A 1 101 ? 5.796 1.312 -5.982 1.00 85.06 101 THR A N 1
ATOM 766 C CA . THR A 1 101 ? 5.053 0.823 -7.138 1.00 85.06 101 THR A CA 1
ATOM 767 C C . THR A 1 101 ? 3.791 1.639 -7.345 1.00 85.06 101 THR A C 1
ATOM 769 O O . THR A 1 101 ? 3.161 2.097 -6.390 1.00 85.06 101 THR A O 1
ATOM 772 N N . THR A 1 102 ? 3.428 1.831 -8.606 1.00 87.12 102 THR A N 1
ATOM 773 C CA . THR A 1 102 ? 2.232 2.575 -8.987 1.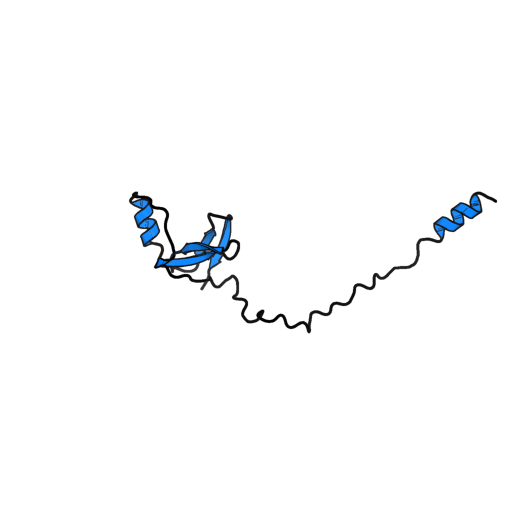00 87.12 102 THR A CA 1
ATOM 774 C C . THR A 1 102 ? 1.249 1.607 -9.615 1.00 87.12 102 THR A C 1
ATOM 776 O O . THR A 1 102 ? 1.553 0.980 -10.630 1.00 87.12 102 THR A O 1
ATOM 779 N N . TYR A 1 103 ? 0.063 1.502 -9.023 1.00 81.56 103 TYR A N 1
ATOM 780 C CA . TYR A 1 103 ? -1.022 0.694 -9.564 1.00 81.56 103 TYR A CA 1
ATOM 781 C C . TYR A 1 103 ? -1.998 1.606 -10.304 1.00 81.56 103 TYR A C 1
ATOM 783 O O . TYR A 1 103 ? -2.560 2.530 -9.711 1.00 81.56 103 TYR A O 1
ATOM 791 N N . THR A 1 104 ? -2.167 1.365 -11.605 1.00 80.19 104 THR A N 1
ATOM 792 C CA . THR A 1 104 ? -2.941 2.227 -12.515 1.00 80.19 104 THR A CA 1
ATOM 793 C C . THR A 1 104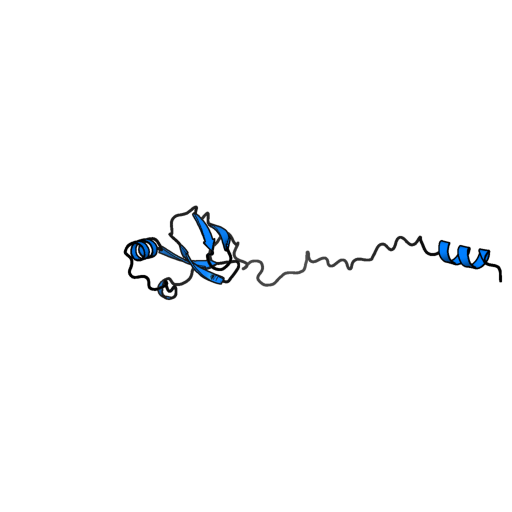 ? -4.217 1.585 -13.059 1.00 80.19 104 THR A C 1
ATOM 795 O O . THR A 1 104 ? -4.896 2.228 -13.850 1.00 80.19 104 THR A O 1
ATOM 798 N N . ASN A 1 105 ? -4.567 0.363 -12.646 1.00 59.44 105 ASN A N 1
ATOM 799 C CA . ASN A 1 105 ? -5.830 -0.296 -12.998 1.00 59.44 105 ASN A CA 1
ATOM 800 C C . ASN A 1 105 ? -6.210 -1.358 -11.953 1.00 59.44 105 ASN A C 1
ATOM 802 O O . ASN A 1 105 ? -5.311 -1.815 -11.196 1.00 59.44 105 ASN A O 1
#

Secondary structure (DSSP, 8-state):
--HHHHHHHHHTS-------------GGG---TTSTT---TTS-EEE-TTT-------SHHHHHHHHH--EEEE-TTT--EEEE-S-SSEEEE-TTT--EEEE--

Radius of gyration: 28.94 Å; chains: 1; bounding box: 83×30×52 Å

Foldseek 3Di:
DDPVVVVVVVVVPDDPPPPPPPPPPVCVPVDDPCPVVPDPLLDFAWDDPVPDDDDDDPDPVSVVVNVQFPTWTADPPPRDIDGHHPDPQDWDADPVPRDIDTHHD